Protein AF-A0A093UW58-F1 (afdb_monomer_lite)

Organism: NCBI:txid1077442

pLDDT: mean 82.69, std 15.69, range [33.34, 97.38]

Structure (mmCIF, N/CA/C/O backbone):
data_AF-A0A093UW58-F1
#
_entry.id   AF-A0A093UW58-F1
#
loop_
_atom_site.group_PDB
_atom_site.id
_atom_site.type_symbol
_atom_site.label_atom_id
_atom_site.label_alt_id
_atom_site.label_comp_id
_atom_site.label_asym_id
_atom_site.label_entity_id
_atom_site.label_seq_id
_atom_site.pdbx_PDB_ins_code
_atom_site.Cartn_x
_atom_site.Cartn_y
_atom_site.Cartn_z
_atom_site.occupancy
_atom_site.B_iso_or_equiv
_atom_site.auth_seq_id
_atom_site.auth_comp_id
_atom_site.auth_asym_id
_atom_site.auth_atom_id
_atom_site.pdbx_PDB_model_num
ATOM 1 N N . MET A 1 1 ? 30.549 5.137 -19.222 1.00 33.34 1 MET A N 1
ATOM 2 C CA . MET A 1 1 ? 29.376 4.361 -19.666 1.00 33.34 1 MET A CA 1
ATOM 3 C C . MET A 1 1 ? 28.168 5.052 -19.079 1.00 33.34 1 MET A C 1
ATOM 5 O O . MET A 1 1 ? 28.061 5.103 -17.862 1.00 33.34 1 MET A O 1
ATOM 9 N N . SER A 1 2 ? 27.401 5.729 -19.933 1.00 35.56 2 SER A N 1
ATOM 10 C CA . SER A 1 2 ? 26.253 6.541 -19.532 1.00 35.56 2 SER A CA 1
ATOM 11 C C 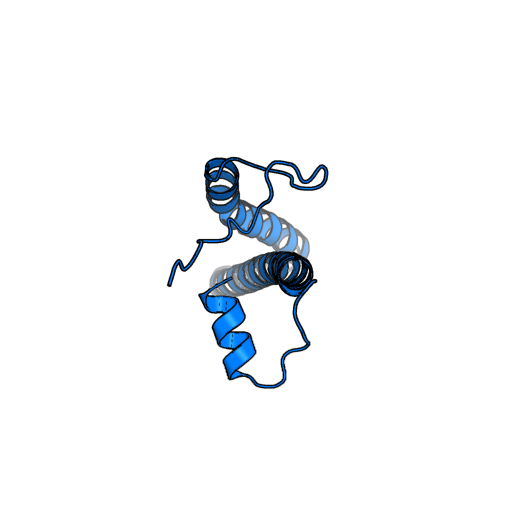. SER A 1 2 ? 25.197 5.612 -18.947 1.00 35.56 2 SER A C 1
ATOM 13 O O . SER A 1 2 ? 24.585 4.840 -19.682 1.00 35.56 2 SER A O 1
ATOM 15 N N . LEU A 1 3 ? 25.042 5.625 -17.624 1.00 39.62 3 LEU A N 1
ATOM 16 C CA . LEU A 1 3 ? 23.812 5.158 -17.006 1.00 39.62 3 LEU A CA 1
ATOM 17 C C . LEU A 1 3 ? 22.814 6.282 -17.278 1.00 39.62 3 LEU A C 1
ATOM 19 O O . LEU A 1 3 ? 22.664 7.200 -16.476 1.00 39.62 3 LEU A O 1
ATOM 23 N N . ASP A 1 4 ? 22.226 6.265 -18.474 1.00 38.22 4 ASP A N 1
ATOM 24 C CA . ASP A 1 4 ? 20.998 7.004 -18.703 1.00 38.22 4 ASP A CA 1
ATOM 25 C C . ASP A 1 4 ? 20.046 6.547 -17.605 1.00 38.22 4 ASP A C 1
ATOM 27 O O . ASP A 1 4 ? 19.656 5.378 -17.527 1.00 38.22 4 ASP A O 1
ATOM 31 N N . SER A 1 5 ? 19.754 7.471 -16.698 1.00 47.66 5 SER A N 1
ATOM 32 C CA . SER A 1 5 ? 18.594 7.412 -15.838 1.00 47.66 5 SER A CA 1
ATOM 33 C C . SER A 1 5 ? 17.405 7.409 -16.789 1.00 47.66 5 SER A C 1
ATOM 35 O O . SER A 1 5 ? 16.875 8.470 -17.108 1.00 47.66 5 SER A O 1
ATOM 37 N N . GLN A 1 6 ? 17.045 6.234 -17.321 1.00 45.12 6 GLN A N 1
ATOM 38 C CA . GLN A 1 6 ? 15.793 6.038 -18.029 1.00 45.12 6 GLN A CA 1
ATOM 39 C C . GLN A 1 6 ? 14.725 6.523 -17.068 1.00 45.12 6 GLN A C 1
ATOM 41 O O . GLN A 1 6 ? 14.433 5.864 -16.075 1.00 45.12 6 GLN A O 1
ATOM 46 N N . ASN A 1 7 ? 14.218 7.726 -17.320 1.00 48.28 7 ASN A N 1
ATOM 47 C CA . ASN A 1 7 ? 13.042 8.223 -16.653 1.00 48.28 7 ASN A CA 1
ATOM 48 C C . ASN A 1 7 ? 11.983 7.125 -16.843 1.00 48.28 7 ASN A C 1
ATOM 50 O O . ASN A 1 7 ? 11.625 6.864 -17.995 1.00 48.28 7 ASN A O 1
ATOM 54 N N . PRO A 1 8 ? 11.527 6.433 -15.781 1.00 54.12 8 PRO A N 1
ATOM 55 C CA . PRO A 1 8 ? 10.639 5.278 -15.935 1.00 54.12 8 PRO A CA 1
ATOM 56 C C . PRO A 1 8 ? 9.287 5.677 -16.544 1.00 54.12 8 PRO A C 1
ATOM 58 O O . PRO A 1 8 ? 8.512 4.834 -16.983 1.00 54.12 8 PRO A O 1
ATOM 61 N N . PHE A 1 9 ? 9.026 6.981 -16.624 1.00 57.53 9 PHE A N 1
ATOM 62 C CA . PHE A 1 9 ? 7.848 7.561 -17.226 1.00 57.53 9 PHE A CA 1
ATOM 63 C C . PHE A 1 9 ? 8.198 8.225 -18.556 1.00 57.53 9 PHE A C 1
ATOM 65 O O . PHE A 1 9 ? 8.873 9.255 -18.605 1.00 57.53 9 PHE A O 1
ATOM 72 N N . ASN A 1 10 ? 7.703 7.655 -19.651 1.00 62.56 10 ASN A N 1
ATOM 73 C CA . ASN A 1 10 ? 7.672 8.349 -20.929 1.00 62.56 10 ASN A CA 1
ATOM 74 C C . ASN A 1 10 ? 6.586 9.441 -20.839 1.00 62.56 10 ASN A C 1
ATOM 76 O O . ASN A 1 10 ? 5.409 9.093 -20.766 1.00 62.56 10 ASN A O 1
ATOM 80 N N . PRO A 1 11 ? 6.922 10.746 -20.857 1.00 58.38 11 PRO A N 1
ATOM 81 C CA . PRO A 1 11 ? 5.917 11.816 -20.810 1.00 58.38 11 PRO A CA 1
ATOM 82 C C . PRO A 1 11 ? 4.998 11.822 -22.043 1.00 58.38 11 PRO A C 1
ATOM 84 O O . PRO A 1 11 ? 3.994 12.527 -22.061 1.00 58.38 11 PRO A O 1
ATOM 87 N N . SER A 1 12 ? 5.338 11.033 -23.065 1.00 60.47 12 SER A N 1
ATOM 88 C CA . SER A 1 12 ? 4.539 10.826 -24.272 1.00 60.47 12 SER A CA 1
ATOM 89 C C . SER A 1 12 ? 3.593 9.625 -24.173 1.00 60.47 12 SER A C 1
ATOM 91 O O . SER A 1 12 ? 2.879 9.371 -25.138 1.00 60.47 12 SER A O 1
ATOM 93 N N . ASP A 1 13 ? 3.602 8.860 -23.070 1.00 66.94 13 ASP A N 1
ATOM 94 C CA . ASP A 1 13 ? 2.679 7.736 -22.876 1.00 66.94 13 ASP A CA 1
ATOM 95 C C . ASP A 1 13 ? 1.253 8.268 -22.628 1.00 66.94 13 ASP A C 1
ATOM 97 O O . ASP A 1 13 ? 0.997 8.858 -21.574 1.00 66.94 13 ASP A O 1
ATOM 101 N N . PRO A 1 14 ? 0.296 8.050 -23.555 1.00 67.06 14 PRO A N 1
ATOM 102 C CA . PRO A 1 14 ? -1.083 8.517 -23.408 1.00 67.06 14 PRO A CA 1
ATOM 103 C C . PRO A 1 14 ? -1.811 7.902 -22.204 1.00 67.06 14 PRO A C 1
ATOM 105 O O . PRO A 1 14 ? -2.858 8.407 -21.797 1.00 67.06 14 PRO A O 1
ATOM 108 N N . HIS A 1 15 ? -1.291 6.803 -21.646 1.00 69.06 15 HIS A N 1
ATOM 109 C CA . HIS A 1 15 ? -1.829 6.142 -20.461 1.00 69.06 15 HIS A CA 1
ATOM 110 C C . HIS A 1 15 ? -1.139 6.566 -19.156 1.00 69.06 15 HIS A C 1
ATOM 112 O O . HIS A 1 15 ? -1.641 6.231 -18.076 1.00 69.06 15 HIS A O 1
ATOM 118 N N . ALA A 1 16 ? -0.040 7.326 -19.217 1.00 70.56 16 ALA A N 1
ATOM 119 C CA . ALA A 1 16 ? 0.625 7.836 -18.027 1.00 70.56 16 ALA A CA 1
ATOM 120 C C . ALA A 1 16 ? -0.214 8.953 -17.391 1.00 70.56 16 ALA A C 1
ATOM 122 O O . ALA A 1 16 ? -0.428 10.025 -17.958 1.00 70.56 16 ALA A O 1
ATOM 123 N N . ARG A 1 17 ? -0.710 8.692 -16.179 1.00 74.81 17 ARG A N 1
ATOM 124 C CA . ARG A 1 17 ? -1.522 9.642 -15.414 1.00 74.81 17 ARG A CA 1
ATOM 125 C C . ARG A 1 17 ? -0.666 10.260 -14.317 1.00 74.81 17 ARG A C 1
ATOM 127 O O . ARG A 1 17 ? -0.480 9.663 -13.261 1.00 74.81 17 ARG A O 1
ATOM 134 N N . PHE A 1 18 ? -0.133 11.444 -14.591 1.00 81.12 18 PHE A N 1
ATOM 135 C CA . PHE A 1 18 ? 0.679 12.191 -13.636 1.00 81.12 18 PHE A CA 1
ATOM 136 C C . PHE A 1 18 ? -0.207 12.932 -12.635 1.00 81.12 18 PHE A C 1
ATOM 138 O O . PHE A 1 18 ? -1.216 13.536 -13.003 1.00 81.12 18 PHE A O 1
ATOM 145 N N . VAL A 1 19 ? 0.182 12.885 -11.365 1.00 85.38 19 VAL A N 1
ATOM 146 C CA . VAL A 1 19 ? -0.479 13.583 -10.259 1.00 85.38 19 VAL A CA 1
ATOM 147 C C . VAL A 1 19 ? 0.613 14.228 -9.405 1.00 85.38 19 VAL A C 1
ATOM 149 O O . VAL A 1 19 ? 1.716 13.690 -9.315 1.00 85.38 19 VAL A O 1
ATOM 152 N N . SER A 1 20 ? 0.334 15.388 -8.804 1.00 90.44 20 SER A N 1
ATOM 153 C CA . SER A 1 20 ? 1.271 16.017 -7.865 1.00 90.44 20 SER A CA 1
ATOM 154 C C . SER A 1 20 ? 1.532 15.095 -6.674 1.00 90.44 20 SER A C 1
ATOM 156 O O . SER A 1 20 ? 0.597 14.484 -6.152 1.00 90.44 20 SER A O 1
ATOM 158 N N . THR A 1 21 ? 2.776 15.046 -6.196 1.00 88.44 21 THR A N 1
ATOM 159 C CA . THR A 1 21 ? 3.133 14.315 -4.970 1.00 88.44 21 THR A CA 1
ATOM 160 C C . THR A 1 21 ? 2.323 14.808 -3.771 1.00 88.44 21 THR A C 1
ATOM 162 O O . THR A 1 21 ? 1.882 13.999 -2.962 1.00 88.44 21 THR A O 1
ATOM 165 N N . SER A 1 22 ? 1.986 16.103 -3.734 1.00 93.50 22 SER A N 1
ATOM 166 C CA . SER A 1 22 ? 1.135 16.683 -2.690 1.00 93.50 22 SER A CA 1
ATOM 167 C C . SER A 1 22 ? -0.254 16.042 -2.614 1.00 93.50 22 SER A C 1
ATOM 169 O O . SER A 1 22 ? -0.862 16.042 -1.551 1.00 93.50 22 SER A O 1
ATOM 171 N N . CYS A 1 23 ? -0.785 15.484 -3.709 1.00 92.00 23 CYS A N 1
ATOM 172 C CA . CYS A 1 23 ? -2.068 14.778 -3.667 1.00 92.00 23 CYS A CA 1
ATOM 173 C C . CYS A 1 23 ? -1.975 13.477 -2.865 1.00 92.00 23 CYS A C 1
ATOM 175 O O . CYS A 1 23 ? -2.937 13.114 -2.193 1.00 92.00 23 CYS A O 1
ATOM 177 N N . LEU A 1 24 ? -0.834 12.785 -2.938 1.00 90.12 24 LEU A N 1
ATOM 178 C CA . LEU A 1 24 ? -0.595 11.591 -2.136 1.00 90.12 24 LEU A CA 1
ATOM 179 C C . LEU A 1 24 ? -0.394 11.966 -0.666 1.00 90.12 24 LEU A C 1
ATOM 181 O O . LEU A 1 24 ? -0.991 11.327 0.191 1.00 90.12 24 LEU A O 1
ATOM 185 N N . ASP A 1 25 ? 0.362 13.028 -0.381 1.00 93.00 25 ASP A N 1
ATOM 186 C CA . ASP A 1 25 ? 0.585 13.497 0.993 1.00 93.00 25 ASP A CA 1
ATOM 187 C C . ASP A 1 25 ? -0.738 13.858 1.682 1.00 93.00 25 ASP A C 1
ATOM 189 O O . ASP A 1 25 ? -1.017 13.395 2.784 1.00 93.00 25 ASP A O 1
ATOM 193 N N . LEU A 1 26 ? -1.600 14.619 1.000 1.00 94.06 26 LEU A N 1
ATOM 194 C CA . LEU A 1 26 ? -2.929 14.971 1.508 1.00 94.06 26 LEU A CA 1
ATOM 195 C C . LEU A 1 26 ? -3.817 13.738 1.718 1.00 94.06 26 LEU A C 1
ATOM 197 O O . LEU A 1 26 ? -4.563 13.678 2.691 1.00 94.06 26 LEU A O 1
ATOM 201 N N . LEU A 1 27 ? -3.721 12.742 0.833 1.00 93.00 27 LEU A N 1
ATOM 202 C CA . LEU A 1 27 ? -4.435 11.478 0.996 1.00 93.00 27 LEU A CA 1
ATOM 203 C C . LEU A 1 27 ? -3.935 10.717 2.227 1.00 93.00 27 LEU A C 1
ATOM 205 O O . LEU A 1 27 ? -4.754 10.237 3.003 1.00 93.00 27 LEU A O 1
ATOM 209 N N . LEU A 1 28 ? -2.619 10.618 2.426 1.00 90.69 28 LEU A N 1
ATOM 210 C CA . LEU A 1 28 ? -2.020 9.906 3.559 1.00 90.69 28 LEU A CA 1
ATOM 211 C C . LEU A 1 28 ? -2.311 10.587 4.901 1.00 90.69 28 LEU A C 1
ATOM 213 O O . LEU A 1 28 ? -2.483 9.893 5.900 1.00 90.69 28 LEU A O 1
ATOM 217 N N . ILE A 1 29 ? -2.421 11.917 4.925 1.00 95.25 29 ILE A N 1
ATOM 218 C CA . ILE A 1 29 ? -2.827 12.668 6.124 1.00 95.25 29 ILE A CA 1
ATOM 219 C C . ILE A 1 29 ? -4.248 12.281 6.560 1.00 95.25 29 ILE A C 1
ATOM 221 O O . ILE A 1 29 ? -4.512 12.158 7.753 1.00 95.25 29 ILE A O 1
ATOM 225 N N . GLU A 1 30 ? -5.150 12.042 5.607 1.00 95.44 30 GLU A N 1
ATOM 226 C CA . GLU A 1 30 ? -6.557 11.738 5.891 1.00 95.44 30 GLU A CA 1
ATOM 227 C C . GLU A 1 30 ? -6.869 10.237 5.958 1.00 95.44 30 GLU A C 1
ATOM 229 O O . GLU A 1 30 ? -7.897 9.853 6.516 1.00 95.44 30 GLU A O 1
ATOM 234 N N . ILE A 1 31 ? -6.013 9.357 5.425 1.00 95.31 31 ILE A N 1
ATOM 235 C CA . ILE A 1 31 ? -6.335 7.926 5.325 1.00 95.31 31 ILE A CA 1
ATOM 236 C C . ILE A 1 31 ? -6.433 7.247 6.694 1.00 95.31 31 ILE A C 1
ATOM 238 O O . ILE A 1 31 ? -7.310 6.406 6.887 1.00 95.31 31 ILE A O 1
ATOM 242 N N . VAL A 1 32 ? -5.573 7.628 7.646 1.00 94.56 32 VAL A N 1
ATOM 243 C CA . VAL A 1 32 ? -5.566 7.052 8.999 1.00 94.56 32 VAL A CA 1
ATOM 244 C C . VAL A 1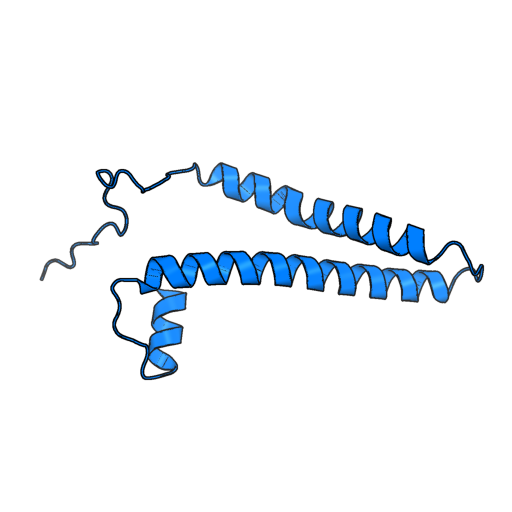 32 ? -6.776 7.541 9.805 1.00 94.56 32 VAL A C 1
ATOM 246 O O . VAL A 1 32 ? -7.562 6.685 10.213 1.00 94.56 32 VAL A O 1
ATOM 249 N N . PRO A 1 33 ? -7.041 8.861 9.935 1.00 94.56 33 PRO A N 1
ATOM 250 C CA . PRO A 1 33 ? -8.247 9.347 10.616 1.00 94.56 33 PRO A CA 1
ATOM 251 C C . PRO A 1 33 ? -9.551 8.840 9.985 1.00 94.56 33 PRO A C 1
ATOM 253 O O . PRO A 1 33 ? -10.541 8.592 10.673 1.00 94.56 33 PRO A O 1
ATOM 256 N N . MET A 1 34 ? -9.576 8.676 8.660 1.00 94.88 34 MET A N 1
ATOM 257 C CA . MET A 1 34 ? -10.716 8.090 7.962 1.00 94.88 34 MET A CA 1
ATOM 258 C C . MET A 1 34 ? -10.899 6.613 8.321 1.00 94.88 34 MET A C 1
ATOM 260 O O . MET A 1 34 ? -12.024 6.193 8.587 1.00 94.88 34 MET A O 1
ATOM 264 N N . ALA A 1 35 ? -9.823 5.822 8.326 1.00 95.44 35 ALA A N 1
ATOM 265 C CA . ALA A 1 35 ? -9.884 4.408 8.679 1.00 95.44 35 ALA A CA 1
ATOM 266 C C . ALA A 1 35 ? -10.352 4.209 10.126 1.00 95.44 35 ALA A C 1
ATOM 268 O O . ALA A 1 35 ? -11.219 3.367 10.353 1.00 95.44 35 ALA A O 1
ATOM 269 N N . GLU A 1 36 ? -9.855 5.014 11.069 1.00 94.62 36 GLU A N 1
ATOM 270 C CA . GLU A 1 36 ? -10.314 5.020 12.463 1.00 94.62 36 GLU A CA 1
ATOM 271 C C . GLU A 1 36 ? -11.812 5.321 12.546 1.00 94.62 36 GLU A C 1
ATOM 273 O O . GLU A 1 36 ? -12.570 4.520 13.092 1.00 94.62 36 GLU A O 1
ATOM 278 N N . ARG A 1 37 ? -12.268 6.416 11.916 1.00 94.38 37 ARG A N 1
ATOM 279 C CA . ARG A 1 37 ? -13.685 6.816 11.930 1.00 94.38 37 ARG A CA 1
ATOM 280 C C . ARG A 1 37 ? -14.594 5.721 11.390 1.00 94.38 37 ARG A C 1
ATOM 282 O O . ARG A 1 37 ? -15.571 5.363 12.035 1.00 94.38 37 ARG A O 1
ATOM 289 N N . ILE A 1 38 ? -14.274 5.160 10.222 1.00 94.38 38 ILE A N 1
ATOM 290 C CA . ILE A 1 38 ? -15.141 4.127 9.650 1.00 94.38 38 ILE A CA 1
ATOM 291 C C . ILE A 1 38 ? -15.099 2.859 10.518 1.00 94.38 38 ILE A C 1
ATOM 293 O O . ILE A 1 38 ? -16.044 2.079 10.505 1.00 94.38 38 ILE A O 1
ATOM 297 N N . THR A 1 39 ? -13.994 2.565 11.207 1.00 94.31 39 THR A N 1
ATOM 298 C CA . THR A 1 39 ? -13.891 1.360 12.051 1.00 94.31 39 THR A CA 1
ATOM 299 C C . THR A 1 39 ? -14.705 1.535 13.321 1.00 94.31 39 THR A C 1
ATOM 301 O O . THR A 1 39 ? -15.456 0.635 13.688 1.00 94.31 39 THR A O 1
ATOM 304 N N . GLN A 1 40 ? -14.652 2.728 13.909 1.00 91.81 40 GLN A N 1
ATOM 305 C CA . GLN A 1 40 ? -15.503 3.127 15.018 1.00 91.81 40 GLN A CA 1
ATOM 306 C C . GLN A 1 40 ? -16.989 3.022 14.663 1.00 91.81 40 GLN A C 1
ATOM 308 O O . GLN A 1 40 ? -17.740 2.396 15.405 1.00 91.81 40 GLN A O 1
ATOM 313 N N . ASP A 1 41 ? -17.407 3.542 13.505 1.00 90.88 41 ASP A N 1
ATOM 314 C CA . ASP A 1 41 ? -18.804 3.458 13.056 1.00 90.88 41 ASP A CA 1
ATOM 315 C C . ASP A 1 41 ? -19.282 2.002 12.909 1.00 90.88 41 ASP A C 1
ATOM 317 O O . ASP A 1 41 ? -20.433 1.681 13.208 1.00 90.88 41 ASP A O 1
ATOM 321 N N . LEU A 1 42 ? -18.407 1.100 12.451 1.00 89.12 42 LEU A N 1
ATOM 322 C CA . LEU A 1 42 ? -18.740 -0.319 12.311 1.00 89.12 42 LEU A CA 1
ATOM 323 C C . LEU A 1 42 ? -18.850 -1.017 13.669 1.00 89.12 42 LEU A C 1
ATOM 325 O O . LEU A 1 42 ? -19.805 -1.765 13.874 1.00 89.12 42 LEU A O 1
ATOM 329 N N . LEU A 1 43 ? -17.920 -0.744 14.586 1.00 85.62 43 LEU A N 1
ATOM 330 C CA . LEU A 1 43 ? -17.882 -1.385 15.900 1.00 85.62 43 LEU A CA 1
ATOM 331 C C . LEU A 1 43 ? -19.005 -0.892 16.821 1.00 85.62 43 LEU A C 1
ATOM 333 O O . LEU A 1 43 ? -19.665 -1.705 17.465 1.00 85.62 43 LEU A O 1
ATOM 337 N N . VAL A 1 44 ? -19.310 0.409 16.805 1.00 83.50 44 VAL A N 1
ATOM 338 C CA . VAL A 1 44 ? -20.446 0.989 17.547 1.00 83.50 44 VAL A CA 1
ATOM 339 C C . VAL A 1 44 ? -21.772 0.377 17.093 1.00 83.50 44 VAL A C 1
ATOM 341 O O . VAL A 1 44 ? -22.633 0.071 17.916 1.00 83.50 44 VAL A O 1
ATOM 344 N N . ASN A 1 45 ? -21.940 0.143 15.790 1.00 80.75 45 ASN A N 1
ATOM 345 C CA . ASN A 1 45 ? -23.141 -0.514 15.278 1.00 80.75 45 ASN A CA 1
ATOM 346 C C . ASN A 1 45 ? -23.257 -1.978 15.742 1.00 80.75 45 ASN A C 1
ATOM 348 O O . ASN A 1 45 ? -24.375 -2.482 15.853 1.00 80.75 45 ASN A O 1
ATOM 352 N N . SER A 1 46 ? -22.142 -2.650 16.049 1.00 77.81 46 SER A N 1
ATOM 353 C CA . SER A 1 46 ? -22.135 -4.010 16.607 1.00 77.81 46 SER A CA 1
ATOM 354 C C . SER A 1 46 ? -22.275 -4.088 18.134 1.00 77.81 46 SER A C 1
ATOM 356 O O . SER A 1 46 ? -22.812 -5.082 18.613 1.00 77.81 46 SER A O 1
ATOM 358 N N . THR A 1 47 ? -21.846 -3.081 18.905 1.00 68.75 47 THR A N 1
ATOM 359 C CA . THR A 1 47 ? -21.780 -3.143 20.385 1.00 68.75 47 THR A CA 1
ATOM 360 C C . THR A 1 47 ? -23.007 -2.599 21.123 1.00 68.75 47 THR A C 1
ATOM 362 O O . THR A 1 47 ? -23.032 -2.599 22.351 1.00 68.75 47 THR A O 1
ATOM 365 N N . THR A 1 48 ? -24.078 -2.203 20.426 1.00 63.94 48 THR A N 1
ATOM 366 C CA . THR A 1 48 ? -25.328 -1.685 21.037 1.00 63.94 48 THR A CA 1
ATOM 367 C C . THR A 1 48 ? -26.069 -2.651 21.991 1.00 63.94 48 THR A C 1
ATOM 369 O O . THR A 1 48 ? -27.169 -2.326 22.439 1.00 63.94 48 THR A O 1
ATOM 372 N N . THR A 1 49 ? -25.503 -3.809 22.357 1.00 62.12 49 THR A N 1
ATOM 373 C CA . THR A 1 49 ? -26.182 -4.858 23.133 1.00 62.12 49 THR A CA 1
ATOM 374 C C . THR A 1 49 ? -25.679 -5.145 24.555 1.00 62.12 49 THR A C 1
ATOM 376 O O . THR A 1 49 ? -26.450 -5.771 25.271 1.00 62.12 49 THR A O 1
ATOM 379 N N . ASP A 1 50 ? -24.505 -4.703 25.034 1.00 60.38 50 ASP A N 1
ATOM 380 C CA . ASP A 1 50 ? -24.050 -5.097 26.392 1.00 60.38 50 ASP A CA 1
ATOM 381 C C . ASP A 1 50 ? -23.261 -4.017 27.159 1.00 60.38 50 ASP A C 1
ATOM 383 O O . ASP A 1 50 ? -22.146 -3.644 26.811 1.00 60.38 50 ASP A O 1
ATOM 387 N N . GLY A 1 51 ? -23.844 -3.524 28.259 1.00 64.81 51 GLY A N 1
ATOM 388 C CA . GLY A 1 51 ? -23.266 -2.484 29.113 1.00 64.81 51 GLY A CA 1
ATOM 389 C C . GLY A 1 51 ? -22.428 -3.036 30.270 1.00 64.81 51 GLY A C 1
ATOM 390 O O . GLY A 1 51 ? -22.976 -3.442 31.296 1.00 64.81 51 GLY A O 1
ATOM 391 N N . THR A 1 52 ? -21.097 -2.968 30.159 1.00 62.88 52 THR A N 1
ATOM 392 C CA . THR A 1 52 ? -20.160 -3.130 31.290 1.00 62.88 52 THR A CA 1
ATOM 393 C C . THR A 1 52 ? -19.000 -2.127 31.160 1.00 62.88 52 THR A C 1
ATOM 395 O O . THR A 1 52 ? -18.386 -1.997 30.116 1.00 62.88 52 THR A O 1
ATOM 398 N N . ASN A 1 53 ? -18.711 -1.336 32.201 1.00 72.06 53 ASN A N 1
ATOM 399 C CA . ASN A 1 53 ? -18.328 0.073 31.978 1.00 72.06 53 ASN A CA 1
ATOM 400 C C . ASN A 1 53 ? -16.840 0.462 32.174 1.00 72.06 53 ASN A C 1
ATOM 402 O O . ASN A 1 53 ? -16.586 1.636 32.405 1.00 72.06 53 ASN A O 1
ATOM 406 N N . ASN A 1 54 ? -15.845 -0.443 32.138 1.00 66.88 54 ASN A N 1
ATOM 407 C CA . ASN A 1 54 ? -14.428 0.013 32.181 1.00 66.88 54 ASN A CA 1
ATOM 408 C C . ASN A 1 54 ? -13.374 -0.965 31.632 1.00 66.88 54 ASN A C 1
ATOM 410 O O . ASN A 1 54 ? -12.485 -0.551 30.898 1.00 66.88 54 ASN A O 1
ATOM 414 N N . ALA A 1 55 ? -13.437 -2.258 31.970 1.00 68.62 55 ALA A N 1
ATOM 415 C CA . ALA A 1 55 ? -12.528 -3.246 31.370 1.00 68.62 55 ALA A CA 1
ATOM 416 C C . ALA A 1 55 ? -12.861 -3.485 29.888 1.00 68.62 55 ALA A C 1
ATOM 418 O O . ALA A 1 55 ? -11.964 -3.685 29.078 1.00 68.62 55 ALA A O 1
ATOM 419 N N . VAL A 1 56 ? -14.149 -3.394 29.553 1.00 70.62 56 VAL A N 1
ATOM 420 C CA . VAL A 1 56 ? -14.655 -3.490 28.183 1.00 70.62 56 VAL A CA 1
ATOM 421 C C . VAL A 1 56 ? -14.198 -2.315 27.332 1.00 70.62 56 VAL A C 1
ATOM 423 O O . VAL A 1 56 ? -13.685 -2.564 26.258 1.00 70.62 56 VAL A O 1
ATOM 426 N N . ALA A 1 57 ? -14.208 -1.082 27.848 1.00 75.06 57 ALA A N 1
ATOM 427 C CA . ALA A 1 57 ? -13.706 0.078 27.103 1.00 75.06 57 ALA A CA 1
ATOM 42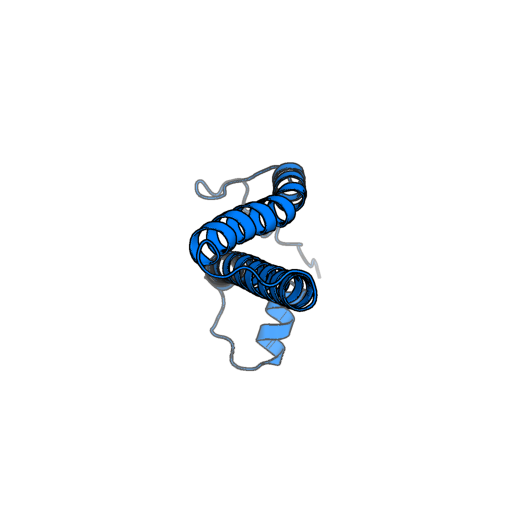8 C C . ALA A 1 57 ? -12.244 -0.094 26.634 1.00 75.06 57 ALA A C 1
ATOM 430 O O . ALA A 1 57 ? -11.901 0.259 25.515 1.00 75.06 57 ALA A O 1
ATOM 431 N N . LYS A 1 58 ? -11.377 -0.701 27.461 1.00 78.19 58 LYS A N 1
ATOM 432 C CA . LYS A 1 58 ? -9.985 -0.972 27.065 1.00 78.19 58 LYS A CA 1
ATOM 433 C C . LYS A 1 58 ? -9.869 -2.073 26.001 1.00 78.19 58 LYS A C 1
ATOM 435 O O . LYS A 1 58 ? -8.993 -1.993 25.149 1.00 78.19 58 LYS A O 1
ATOM 440 N N . ILE A 1 59 ? -10.709 -3.105 26.083 1.00 76.62 59 ILE A N 1
ATOM 441 C CA . ILE A 1 59 ? -10.749 -4.193 25.093 1.00 76.62 59 ILE A CA 1
ATOM 442 C C . ILE A 1 59 ? -11.298 -3.662 23.761 1.00 76.62 59 ILE A C 1
ATOM 444 O O . ILE A 1 59 ? -10.747 -3.975 22.713 1.00 76.62 59 ILE A O 1
ATOM 448 N N . GLU A 1 60 ? -12.315 -2.802 23.811 1.00 81.69 60 GLU A N 1
ATOM 449 C CA . GLU A 1 60 ? -12.883 -2.119 22.646 1.00 81.69 60 GLU A CA 1
ATOM 450 C C . GLU A 1 60 ? -11.849 -1.225 21.950 1.00 81.69 60 GLU A C 1
ATOM 452 O O . GLU A 1 60 ? -11.770 -1.243 20.726 1.00 81.69 60 GLU A O 1
ATOM 457 N N . ASP A 1 61 ? -11.014 -0.493 22.697 1.00 85.94 61 ASP A N 1
ATOM 458 C CA . ASP A 1 61 ? -9.931 0.321 22.123 1.00 85.94 61 ASP A CA 1
ATOM 459 C C . ASP A 1 61 ? -8.865 -0.531 2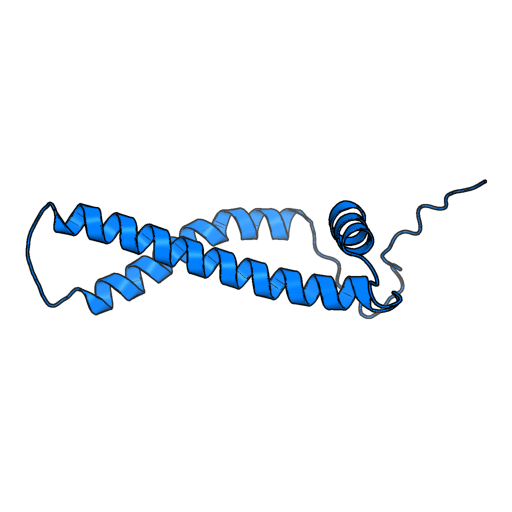1.406 1.00 85.94 61 ASP A C 1
ATOM 461 O O . ASP A 1 61 ? -8.359 -0.144 20.349 1.00 85.94 61 ASP A O 1
ATOM 465 N N . GLU A 1 62 ? -8.519 -1.698 21.958 1.00 89.44 62 GLU A N 1
ATOM 466 C CA . GLU A 1 62 ? -7.563 -2.631 21.344 1.00 89.44 62 GLU A CA 1
ATOM 467 C C . GLU A 1 62 ? -8.143 -3.261 20.067 1.00 89.44 62 GLU A C 1
ATOM 469 O O . GLU A 1 62 ? -7.476 -3.293 19.031 1.00 89.44 62 GLU A O 1
ATOM 474 N N . GLU A 1 63 ? -9.416 -3.657 20.101 1.00 89.25 63 GLU A N 1
ATOM 475 C CA . GLU A 1 63 ? -10.151 -4.170 18.941 1.00 89.25 63 GLU A CA 1
ATOM 476 C C . GLU A 1 63 ? -10.315 -3.102 17.842 1.00 89.25 63 GLU A C 1
ATOM 478 O O . GLU A 1 63 ? -10.097 -3.376 16.659 1.00 89.25 63 GLU A O 1
ATOM 483 N N . LEU A 1 64 ? -10.626 -1.856 18.221 1.00 90.44 64 LEU A N 1
ATOM 484 C CA . LEU A 1 64 ? -10.679 -0.697 17.321 1.00 90.44 64 LEU A CA 1
ATOM 485 C C . LEU A 1 64 ? -9.348 -0.485 16.604 1.00 90.44 64 LEU A C 1
ATOM 487 O O . LEU A 1 64 ? -9.314 -0.242 15.390 1.00 90.44 64 LEU A O 1
ATOM 491 N N . GLN A 1 65 ? -8.251 -0.565 17.353 1.00 92.62 65 GLN A N 1
ATOM 492 C CA . GLN A 1 65 ? -6.913 -0.389 16.819 1.00 92.62 65 GLN A CA 1
ATOM 493 C C . GLN A 1 65 ? -6.547 -1.523 15.851 1.00 92.62 65 GLN A C 1
ATOM 495 O O . GLN A 1 65 ? -6.094 -1.241 14.738 1.00 92.62 65 GLN A O 1
ATOM 500 N N . GLU A 1 66 ? -6.794 -2.783 16.214 1.00 94.44 66 GLU A N 1
ATOM 501 C CA . GLU A 1 66 ? -6.540 -3.940 15.345 1.00 94.44 66 GLU A CA 1
ATOM 502 C C . GLU A 1 66 ? -7.356 -3.866 14.046 1.00 94.44 66 GLU A C 1
ATOM 504 O O . GLU A 1 66 ? -6.805 -3.993 12.947 1.00 94.44 66 GLU A O 1
ATOM 509 N N . ALA A 1 67 ? -8.653 -3.570 14.143 1.00 94.62 67 ALA A N 1
ATOM 510 C CA . ALA A 1 67 ? -9.518 -3.441 12.977 1.00 94.62 67 ALA A CA 1
ATOM 511 C C . ALA A 1 67 ? -9.105 -2.261 12.076 1.00 94.62 67 ALA A C 1
ATOM 513 O O . ALA A 1 67 ? -9.175 -2.354 10.845 1.00 94.62 67 ALA A O 1
ATOM 514 N N . THR A 1 68 ? -8.609 -1.167 12.660 1.00 95.69 68 THR A N 1
ATOM 515 C CA . THR A 1 68 ? -8.059 -0.038 11.899 1.00 95.69 68 THR A CA 1
ATOM 516 C C . THR A 1 68 ? -6.783 -0.440 11.161 1.00 95.69 68 THR A C 1
ATOM 518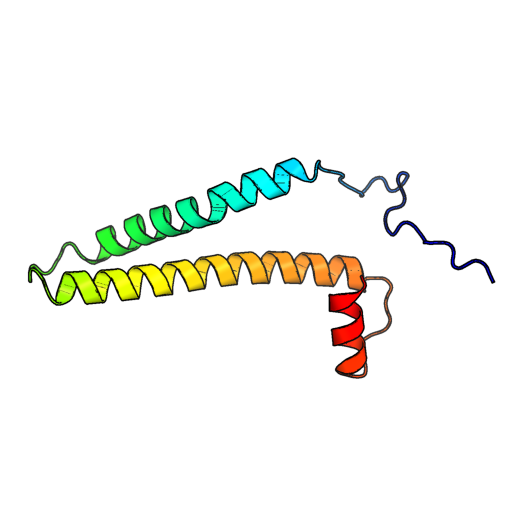 O O . THR A 1 68 ? -6.671 -0.184 9.958 1.00 95.69 68 THR A O 1
ATOM 521 N N . PHE A 1 69 ? -5.846 -1.116 11.836 1.00 95.88 69 PHE A N 1
ATOM 522 C CA . PHE A 1 69 ? -4.615 -1.613 11.216 1.00 95.88 69 PHE A CA 1
ATOM 523 C C . PHE A 1 69 ? -4.906 -2.566 10.064 1.00 95.88 69 PHE A C 1
ATOM 525 O O . PHE A 1 69 ? -4.366 -2.374 8.974 1.00 95.88 69 PHE A O 1
ATOM 532 N N . TYR A 1 70 ? -5.815 -3.520 10.265 1.00 96.19 70 TYR A N 1
ATOM 533 C CA . TYR A 1 70 ? -6.225 -4.457 9.225 1.00 96.19 70 TYR A CA 1
ATOM 534 C C . TYR A 1 70 ? -6.738 -3.732 7.975 1.00 96.19 70 TYR A C 1
ATOM 536 O O . TYR A 1 70 ? -6.382 -4.062 6.843 1.00 96.19 70 TYR A O 1
ATOM 544 N N . ARG A 1 71 ? -7.545 -2.680 8.143 1.00 95.75 71 ARG A N 1
ATOM 545 C CA . ARG A 1 71 ? -8.064 -1.910 7.003 1.00 95.75 71 ARG A CA 1
ATOM 546 C C . ARG A 1 71 ? -6.977 -1.141 6.275 1.00 95.75 71 ARG A C 1
ATOM 548 O O . ARG A 1 71 ? -6.976 -1.131 5.043 1.00 95.75 71 ARG A O 1
ATOM 555 N N . LEU A 1 72 ? -6.072 -0.502 7.010 1.00 96.44 72 LEU A N 1
ATOM 556 C CA . LEU A 1 72 ? -4.937 0.206 6.420 1.00 96.44 72 LEU A CA 1
ATOM 557 C C . LEU A 1 72 ? -4.018 -0.761 5.663 1.00 96.44 72 LEU A C 1
ATOM 559 O O . LEU A 1 72 ? -3.624 -0.466 4.534 1.00 96.44 72 LEU A O 1
ATOM 563 N N . GLU A 1 73 ? -3.754 -1.939 6.227 1.00 97.06 73 GLU A N 1
ATOM 564 C CA . GLU A 1 73 ? -2.986 -3.003 5.581 1.00 97.06 73 GLU A CA 1
ATOM 565 C C . GLU A 1 73 ? -3.655 -3.461 4.281 1.00 97.06 73 GLU A C 1
ATOM 567 O O . GLU A 1 73 ? -3.009 -3.502 3.234 1.00 97.06 73 GLU A O 1
ATOM 572 N N . MET A 1 74 ? -4.965 -3.714 4.299 1.00 96.69 74 MET A N 1
ATOM 573 C CA . MET A 1 74 ? -5.707 -4.127 3.105 1.00 96.69 74 MET A CA 1
ATOM 574 C C . MET A 1 74 ? -5.717 -3.055 2.008 1.00 96.69 74 MET A C 1
ATOM 576 O O . MET A 1 74 ? -5.644 -3.381 0.818 1.00 96.69 74 MET A O 1
ATOM 580 N N . LEU A 1 75 ? -5.792 -1.772 2.375 1.00 95.88 75 LEU A N 1
ATOM 581 C CA . LEU A 1 75 ? -5.654 -0.670 1.419 1.00 95.88 75 LEU A CA 1
ATOM 582 C C . LEU A 1 75 ? -4.247 -0.654 0.806 1.00 95.88 75 LEU A C 1
ATOM 584 O O . LEU A 1 75 ? -4.118 -0.604 -0.420 1.00 95.88 75 LEU A O 1
ATOM 588 N N . GLY A 1 76 ? -3.212 -0.765 1.641 1.00 95.44 76 GLY A N 1
ATOM 589 C CA . GLY A 1 76 ? -1.817 -0.832 1.210 1.00 95.44 76 GLY A CA 1
ATOM 590 C C . GLY A 1 76 ? -1.537 -2.025 0.296 1.00 95.44 76 GLY A C 1
ATOM 591 O O . GLY A 1 76 ? -0.921 -1.855 -0.753 1.00 95.44 76 GLY A O 1
ATOM 592 N N . TYR A 1 77 ? -2.061 -3.207 0.627 1.00 97.38 77 TYR A N 1
ATOM 593 C CA . TYR A 1 77 ? -1.918 -4.425 -0.170 1.00 97.38 77 TYR A CA 1
ATOM 594 C C . TYR A 1 77 ? -2.486 -4.254 -1.583 1.00 97.38 77 TYR A C 1
ATOM 596 O O . TYR A 1 77 ? -1.814 -4.555 -2.569 1.00 97.38 77 TYR A O 1
ATOM 604 N N . ARG A 1 78 ? -3.704 -3.710 -1.705 1.00 96.75 78 ARG A N 1
ATOM 605 C CA . ARG A 1 78 ? -4.351 -3.498 -3.011 1.00 96.75 78 ARG A CA 1
ATOM 606 C C . ARG A 1 78 ? -3.607 -2.482 -3.869 1.00 96.75 78 ARG A C 1
ATOM 608 O O . ARG A 1 78 ? -3.475 -2.682 -5.077 1.00 96.75 78 ARG A O 1
ATOM 615 N N . VAL A 1 79 ? -3.128 -1.397 -3.259 1.00 94.75 79 VAL A N 1
ATOM 616 C CA . VAL A 1 79 ? -2.292 -0.410 -3.953 1.00 94.75 79 VAL A CA 1
ATOM 617 C C . VAL A 1 79 ? -0.982 -1.061 -4.394 1.00 94.75 79 VAL A C 1
ATOM 619 O O . VAL A 1 79 ? -0.637 -0.985 -5.570 1.00 94.75 79 VAL A O 1
ATOM 622 N N . GLY A 1 80 ? -0.301 -1.762 -3.487 1.00 94.00 80 GLY A N 1
ATOM 623 C CA . GLY A 1 80 ? 0.953 -2.463 -3.749 1.00 94.00 80 GLY A CA 1
ATOM 624 C C . GLY A 1 80 ? 0.841 -3.489 -4.874 1.00 94.00 80 GLY A C 1
ATOM 625 O O . GLY A 1 80 ? 1.706 -3.517 -5.743 1.00 94.00 80 GLY A O 1
ATOM 626 N N . GLN A 1 81 ? -0.248 -4.262 -4.934 1.00 94.94 81 GLN A N 1
ATOM 627 C CA . GLN A 1 81 ? -0.504 -5.194 -6.034 1.00 94.94 81 GLN A CA 1
ATOM 628 C C . GLN A 1 81 ? -0.608 -4.461 -7.379 1.00 94.94 81 GLN A C 1
ATOM 630 O O . GLN A 1 81 ? 0.052 -4.844 -8.342 1.00 94.94 81 GLN A O 1
ATOM 635 N N . GLY A 1 82 ? -1.391 -3.380 -7.446 1.00 91.75 82 GLY A N 1
ATOM 636 C CA . GLY A 1 82 ? -1.533 -2.597 -8.676 1.00 91.75 82 GLY A CA 1
ATOM 637 C C . GLY A 1 82 ? -0.229 -1.922 -9.116 1.00 91.75 82 GLY A C 1
AT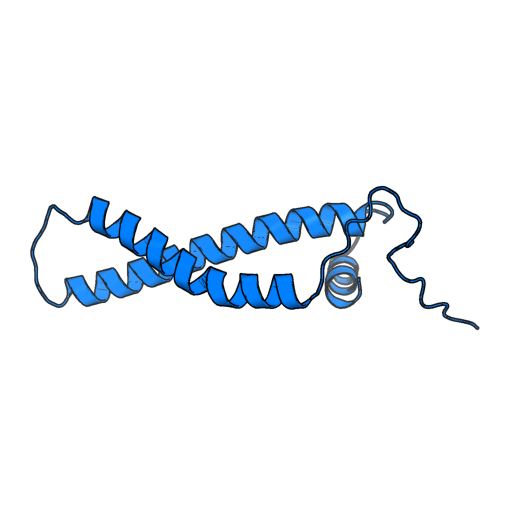OM 638 O O . GLY A 1 82 ? 0.028 -1.801 -10.314 1.00 91.75 82 GLY A O 1
ATOM 639 N N . LEU A 1 83 ? 0.611 -1.497 -8.165 1.00 90.00 83 LEU A N 1
ATOM 640 C CA . LEU A 1 83 ? 1.953 -0.989 -8.457 1.00 90.00 83 LEU A CA 1
ATOM 641 C C . LEU A 1 83 ? 2.863 -2.111 -8.962 1.00 90.00 83 LEU A C 1
ATOM 643 O O . LEU A 1 83 ? 3.507 -1.939 -9.994 1.00 90.00 83 LEU A O 1
ATOM 647 N N . ALA A 1 84 ? 2.863 -3.269 -8.299 1.00 90.75 84 ALA A N 1
ATOM 648 C CA . ALA A 1 84 ? 3.661 -4.421 -8.695 1.00 90.75 84 ALA A CA 1
ATOM 649 C C . ALA A 1 84 ? 3.328 -4.866 -10.125 1.00 90.75 84 ALA A C 1
ATOM 651 O O . ALA A 1 84 ? 4.236 -4.973 -10.939 1.00 90.75 84 ALA A O 1
ATOM 652 N N . GLU A 1 85 ? 2.043 -5.014 -10.466 1.00 90.06 85 GLU A N 1
ATOM 653 C CA . GLU A 1 85 ? 1.591 -5.371 -11.819 1.00 90.06 85 GLU A CA 1
ATOM 654 C C . GLU A 1 85 ? 2.069 -4.373 -12.886 1.00 90.06 85 GLU A C 1
ATOM 656 O O . GLU A 1 85 ? 2.455 -4.769 -13.988 1.00 90.06 85 GLU A O 1
ATOM 661 N N . ARG A 1 86 ? 2.062 -3.071 -12.568 1.00 86.62 86 ARG A N 1
ATOM 662 C CA . ARG A 1 86 ? 2.501 -2.015 -13.492 1.00 86.62 86 ARG A CA 1
ATOM 663 C C . ARG A 1 86 ? 4.015 -2.000 -13.669 1.00 86.62 86 ARG A C 1
ATOM 665 O O . ARG A 1 86 ? 4.481 -1.993 -14.805 1.00 86.62 86 ARG A O 1
ATOM 672 N N . PHE A 1 87 ? 4.773 -2.012 -12.575 1.00 85.31 87 PHE A N 1
ATOM 673 C CA . PHE A 1 87 ? 6.235 -1.917 -12.610 1.00 85.31 87 PHE A CA 1
ATOM 674 C C . PHE A 1 87 ? 6.915 -3.232 -13.012 1.00 85.31 87 PHE A C 1
ATOM 676 O O . PHE A 1 87 ? 8.055 -3.216 -13.474 1.00 85.31 87 PHE A O 1
ATOM 683 N N . SER A 1 88 ? 6.227 -4.373 -12.905 1.00 88.75 88 SER A N 1
ATOM 684 C CA . SER A 1 88 ? 6.750 -5.664 -13.357 1.00 88.75 88 SER A CA 1
ATOM 685 C C . SER A 1 88 ? 6.335 -6.043 -14.783 1.00 88.75 88 SER A C 1
ATOM 687 O O . SER A 1 88 ? 6.724 -7.117 -15.237 1.00 88.75 88 SER A O 1
ATOM 689 N N . ARG A 1 89 ? 5.544 -5.219 -15.492 1.00 86.25 89 ARG A N 1
ATOM 690 C CA . ARG A 1 89 ? 4.935 -5.574 -16.791 1.00 86.25 89 ARG A CA 1
ATOM 691 C C . ARG A 1 89 ? 5.949 -6.050 -17.833 1.00 86.25 89 ARG A C 1
ATOM 693 O O . ARG A 1 89 ? 5.723 -7.069 -18.478 1.00 86.25 89 ARG A O 1
ATOM 700 N N . ASP A 1 90 ? 7.051 -5.322 -17.978 1.00 85.25 90 ASP A N 1
ATOM 701 C CA . ASP A 1 90 ? 8.087 -5.598 -18.982 1.00 85.25 90 ASP A CA 1
ATOM 702 C C . ASP A 1 90 ? 9.300 -6.331 -18.384 1.00 85.25 90 ASP A C 1
ATOM 704 O O . ASP A 1 90 ? 10.358 -6.432 -19.010 1.00 85.25 90 ASP A O 1
ATOM 708 N N . ARG A 1 91 ? 9.164 -6.856 -17.157 1.00 83.69 91 ARG A N 1
ATOM 709 C CA . ARG A 1 91 ? 10.221 -7.616 -16.489 1.00 83.69 91 ARG A CA 1
ATOM 710 C C . ARG A 1 91 ? 10.088 -9.120 -16.714 1.00 83.69 91 ARG A C 1
ATOM 712 O O . ARG A 1 91 ? 8.981 -9.660 -16.694 1.00 83.69 91 ARG A O 1
ATOM 719 N N . PRO A 1 92 ? 11.218 -9.840 -16.840 1.00 87.50 92 PRO A N 1
ATOM 720 C CA . PRO A 1 92 ? 11.208 -11.288 -16.705 1.00 87.50 92 PRO A CA 1
ATOM 721 C C . PRO A 1 92 ? 10.751 -11.685 -15.295 1.00 87.50 92 PRO A C 1
ATOM 723 O O . PRO A 1 92 ? 10.955 -10.954 -14.324 1.00 87.50 92 PRO A O 1
ATOM 726 N N . ARG A 1 93 ? 10.132 -12.864 -15.186 1.00 88.25 93 ARG A N 1
ATOM 727 C CA . ARG A 1 93 ? 9.613 -13.380 -13.914 1.00 88.25 93 ARG A CA 1
ATOM 728 C C . ARG A 1 93 ? 10.744 -13.504 -12.890 1.00 88.25 93 ARG A C 1
ATOM 730 O O . ARG A 1 93 ? 11.812 -14.008 -13.229 1.00 88.25 93 ARG A O 1
ATOM 737 N N . PHE A 1 94 ? 10.491 -13.091 -11.648 1.00 91.25 94 PHE A N 1
ATOM 738 C CA . PHE A 1 94 ? 11.473 -13.215 -10.572 1.00 91.25 94 PHE A CA 1
ATOM 739 C C . PHE A 1 94 ? 11.828 -14.686 -10.337 1.00 91.25 94 PHE A C 1
ATOM 741 O O . PHE A 1 94 ? 10.944 -15.533 -10.187 1.00 91.25 94 PHE A O 1
ATOM 748 N N . THR A 1 95 ? 13.125 -14.981 -10.331 1.00 91.12 95 THR A N 1
ATOM 749 C CA . THR A 1 95 ? 13.660 -16.332 -10.120 1.00 91.12 95 THR A CA 1
ATOM 750 C C . THR A 1 95 ? 14.215 -16.538 -8.717 1.00 91.12 95 THR A C 1
ATOM 752 O O . THR A 1 95 ? 14.318 -17.679 -8.279 1.00 91.12 95 THR A O 1
ATOM 755 N N . ASP A 1 96 ? 14.545 -15.453 -8.013 1.00 94.31 96 ASP A N 1
ATOM 756 C CA . ASP A 1 96 ? 15.102 -15.481 -6.663 1.00 94.31 96 ASP A CA 1
ATOM 757 C C . ASP A 1 96 ? 14.522 -14.351 -5.792 1.00 94.31 96 ASP A C 1
ATOM 759 O O . ASP A 1 96 ? 14.117 -13.295 -6.287 1.00 94.31 96 ASP A O 1
ATOM 763 N N . ASN A 1 97 ? 14.520 -14.560 -4.474 1.00 95.31 97 ASN A N 1
ATOM 764 C CA . ASN A 1 97 ? 14.084 -13.581 -3.478 1.00 95.31 97 ASN A CA 1
ATOM 765 C C . ASN A 1 97 ? 14.924 -12.301 -3.542 1.00 95.31 97 ASN A C 1
ATOM 767 O O . ASN A 1 97 ? 14.408 -11.207 -3.320 1.00 95.31 97 ASN A O 1
ATOM 771 N N . LEU A 1 98 ? 16.210 -12.417 -3.888 1.00 94.25 98 LEU A N 1
ATOM 772 C CA . LEU A 1 98 ? 17.083 -11.259 -4.046 1.00 94.25 98 LEU A CA 1
ATOM 773 C C . LEU A 1 98 ? 16.609 -10.325 -5.173 1.00 94.25 98 LEU A C 1
ATOM 775 O O . LEU A 1 98 ? 16.747 -9.108 -5.054 1.00 94.25 98 LEU A O 1
ATOM 779 N N . ASP A 1 99 ? 16.026 -10.867 -6.243 1.00 91.94 99 ASP A N 1
ATOM 780 C CA . ASP A 1 99 ? 15.515 -10.066 -7.359 1.00 91.94 99 ASP A CA 1
ATOM 781 C C . ASP A 1 99 ? 14.210 -9.354 -6.992 1.00 91.94 99 ASP A C 1
ATOM 783 O O . ASP A 1 99 ? 14.008 -8.204 -7.384 1.00 91.94 99 ASP A O 1
ATOM 787 N N . ALA A 1 100 ? 13.372 -9.988 -6.167 1.00 91.94 100 ALA A N 1
ATOM 788 C CA . ALA A 1 100 ? 12.193 -9.346 -5.591 1.00 91.94 100 ALA A CA 1
ATOM 789 C C . ALA A 1 100 ? 12.574 -8.203 -4.629 1.00 91.94 100 ALA A C 1
ATOM 791 O O . ALA A 1 100 ? 11.978 -7.131 -4.680 1.00 91.94 100 ALA A O 1
ATOM 792 N N . ILE A 1 101 ? 13.608 -8.384 -3.798 1.00 94.00 101 ILE A N 1
ATOM 793 C CA . ILE A 1 101 ? 14.103 -7.320 -2.905 1.00 94.00 101 ILE A CA 1
ATOM 794 C C . ILE A 1 101 ? 14.665 -6.152 -3.722 1.00 94.00 101 ILE A C 1
ATOM 796 O O . ILE A 1 101 ? 14.337 -4.997 -3.458 1.00 94.00 101 ILE A O 1
ATOM 800 N N . LYS A 1 102 ? 15.477 -6.436 -4.749 1.00 91.88 102 LYS A N 1
ATOM 801 C CA . LYS A 1 102 ? 16.000 -5.398 -5.651 1.00 91.88 102 LYS A CA 1
ATOM 802 C C . LYS A 1 102 ? 14.882 -4.634 -6.349 1.00 91.88 102 LYS A C 1
ATOM 804 O O . LYS A 1 102 ? 15.028 -3.430 -6.516 1.00 91.88 102 LYS A O 1
ATOM 809 N N . PHE A 1 103 ? 13.806 -5.319 -6.739 1.00 91.00 103 PHE A N 1
ATOM 810 C CA . PHE A 1 103 ? 12.626 -4.685 -7.314 1.00 91.00 103 PHE A CA 1
ATOM 811 C C . PHE A 1 103 ? 12.015 -3.666 -6.355 1.00 91.00 103 PHE A C 1
ATOM 813 O O . PHE A 1 103 ? 11.946 -2.493 -6.692 1.00 91.00 103 PHE A O 1
ATOM 820 N N . ILE A 1 104 ? 11.690 -4.086 -5.130 1.00 91.62 104 ILE A N 1
ATOM 821 C CA . ILE A 1 104 ? 11.056 -3.220 -4.123 1.00 91.62 104 ILE A CA 1
ATOM 822 C C . ILE A 1 104 ? 11.929 -2.009 -3.767 1.00 91.62 104 ILE A C 1
ATOM 824 O O . ILE A 1 104 ? 11.416 -0.923 -3.517 1.00 91.62 104 ILE A O 1
ATOM 828 N N . CYS A 1 105 ? 13.249 -2.189 -3.688 1.00 91.00 105 CYS A N 1
ATOM 829 C CA . CYS A 1 105 ? 14.147 -1.131 -3.228 1.00 91.00 105 CYS A CA 1
ATOM 830 C C . CYS A 1 105 ? 14.572 -0.139 -4.318 1.00 91.00 105 CYS A C 1
ATOM 832 O O . CYS A 1 105 ? 15.153 0.891 -3.972 1.00 91.00 105 CYS A O 1
ATOM 834 N N . LYS A 1 106 ? 14.393 -0.462 -5.604 1.00 87.50 106 LYS A N 1
ATOM 835 C CA . LYS A 1 106 ? 14.976 0.320 -6.704 1.00 87.50 106 LYS A CA 1
ATOM 836 C C . LYS A 1 106 ? 13.952 0.864 -7.689 1.00 87.50 106 LYS A C 1
ATOM 838 O O . LYS A 1 106 ? 14.167 1.969 -8.187 1.00 87.50 106 LYS A O 1
ATOM 843 N N . ASP A 1 107 ? 12.949 0.069 -8.037 1.00 80.75 107 ASP A N 1
ATOM 844 C CA . ASP A 1 107 ? 11.968 0.415 -9.068 1.00 80.75 107 ASP A CA 1
ATOM 845 C C . ASP A 1 107 ? 10.713 1.026 -8.436 1.00 80.75 107 ASP A C 1
ATOM 847 O O . ASP A 1 107 ? 10.169 1.969 -9.053 1.00 80.75 107 ASP A O 1
#

Sequence (107 aa):
MSLDSQNPFNPSDPHARFVSTSCLDLLLIEIVPMAERITQDLLVNSTTTDGTNNAVAKIEDEELQEATFYRLEMLGYRVGQGLAERFSRDRPRFTDNLDAIKFICKD

Radius of gyration: 21.02 Å; chains: 1; bounding box: 56×33×56 Å

InterPro domains:
  IPR007194 Transport protein particle (TRAPP) component [PF04051] (25-107)
  IPR024096 NO signalling/Golgi transport ligand-binding domain superfamily [SSF111126] (19-107)
  IPR037992 TRAPP complex, Trs33 subunit [PTHR12817] (19-107)

Secondary structure (DSSP, 8-state):
-------SS-TT-TT-----HHHHHHHHHHHHHHHHHHHHHHHHHHHTT----SHHHHHHHHHHHHHHHHHHHHHHHHHHHHHHHHHTTTSPPP-SHHHHHHHHHH-

Foldseek 3Di:
DDPPPPPVDDPPPPPDDDDDPVVVVVCVVVLLVVLLVVLVVVVVVVPPPDDDPDPVVVVSVVVSVVSSVVVVVVVVVVVVVVVCCVQCVPPDDDPDPVVVVCSVVPD